Protein AF-A0AAV5TZM7-F1 (afdb_monomer_lite)

pLDDT: mean 81.74, std 10.32, range [39.62, 93.38]

Organism: NCBI:txid358040

Foldseek 3Di:
DDDDWAADPVVRDTDDDPVQCVVDVPDHDPLSCLQRVQLSVQLRNCLNPQDLDPPPDDPVVVVVLQVQLVVLQVVQVVPVPPDRDGGSNCSSRSVSNVRSNVVSVVVD

Radius of gyration: 15.41 Å; chains: 1; bounding box: 38×34×34 Å

Secondary structure (DSSP, 8-state):
-----EEETTTTEEE--HHHHHHHHTT--HHHHIIIIIHHHHHHHHTTT--S--TTS-HHHHHHHHHHHHHHHHHHHHHSTT----STTTHHHHHHHHHHHHHHHHT-

Sequence (108 aa):
SFEYNAWNSMEGDILIFATTFFPLLLNSTAATQLSFDGNIIAHEMYHAFVIKSLPGRSGAFRNEAVCLSQHYHRSCQLFAEGECKSGNSTFTEDGPDLEGLRAGFELL

Structure (mmCIF, N/CA/C/O backbone):
data_AF-A0AAV5TZM7-F1
#
_entry.id   AF-A0AAV5TZM7-F1
#
loop_
_atom_site.group_PDB
_atom_site.id
_atom_site.type_symbol
_atom_site.label_atom_id
_atom_site.label_alt_id
_atom_site.label_comp_id
_atom_site.label_asym_id
_atom_site.label_entity_id
_atom_site.label_seq_id
_atom_site.pdbx_PDB_ins_code
_atom_site.Cartn_x
_atom_site.Cartn_y
_atom_site.Cartn_z
_atom_site.occupancy
_atom_site.B_iso_or_equiv
_atom_site.auth_seq_id
_atom_site.auth_comp_id
_atom_site.auth_asym_id
_atom_site.auth_atom_id
_atom_site.pdbx_PDB_model_num
ATOM 1 N N . SER A 1 1 ? -4.950 15.461 -17.945 1.00 41.94 1 SER A N 1
ATOM 2 C CA . SER A 1 1 ? -5.568 14.362 -17.179 1.00 41.94 1 SER A CA 1
ATOM 3 C C . SER A 1 1 ? -4.548 13.914 -16.160 1.00 41.94 1 SER A C 1
ATOM 5 O O . SER A 1 1 ? -3.378 13.871 -16.509 1.00 41.94 1 SER A O 1
ATOM 7 N N . PHE A 1 2 ? -4.937 13.682 -14.910 1.00 39.62 2 PHE A N 1
ATOM 8 C CA . PHE A 1 2 ? -3.991 13.167 -13.920 1.00 39.62 2 PHE A CA 1
ATOM 9 C C . PHE A 1 2 ? -3.687 11.701 -14.249 1.00 39.62 2 PHE A C 1
ATOM 11 O O . PHE A 1 2 ? -4.610 10.927 -14.487 1.00 39.62 2 PHE A O 1
ATOM 18 N N . GLU A 1 3 ? -2.402 11.379 -14.359 1.00 51.28 3 GLU A N 1
ATOM 19 C CA . GLU A 1 3 ? -1.863 10.037 -14.584 1.00 51.28 3 GLU A CA 1
ATOM 20 C C . GLU A 1 3 ? -1.778 9.359 -13.213 1.00 51.28 3 GLU A C 1
ATOM 22 O O . GLU A 1 3 ? -0.945 9.744 -12.396 1.00 51.28 3 GLU A O 1
ATOM 27 N N . TYR A 1 4 ? -2.686 8.432 -12.907 1.00 63.28 4 TYR A N 1
ATOM 28 C CA . TYR A 1 4 ? -2.684 7.708 -11.633 1.00 63.28 4 TYR A CA 1
ATOM 29 C C . TYR A 1 4 ? -2.757 6.206 -11.889 1.00 63.28 4 TYR A C 1
ATOM 31 O O . TYR A 1 4 ? -3.524 5.762 -12.742 1.00 63.28 4 TYR A O 1
ATOM 39 N N . ASN A 1 5 ? -1.948 5.434 -11.163 1.00 75.00 5 ASN A N 1
ATOM 40 C CA . ASN A 1 5 ? -2.141 3.988 -11.098 1.00 75.00 5 ASN A CA 1
ATOM 41 C C . ASN A 1 5 ? -3.453 3.708 -10.364 1.00 75.00 5 ASN A C 1
ATOM 43 O O . ASN A 1 5 ? -3.906 4.538 -9.570 1.00 75.00 5 ASN A O 1
ATOM 47 N N . ALA A 1 6 ? -4.112 2.612 -10.723 1.00 83.31 6 ALA A N 1
ATOM 48 C CA . ALA A 1 6 ? -5.410 2.302 -10.150 1.00 83.31 6 ALA A CA 1
ATOM 49 C C . ALA A 1 6 ? -5.731 0.814 -10.191 1.00 83.31 6 ALA A C 1
ATOM 51 O O . ALA A 1 6 ? -5.601 0.156 -11.227 1.00 83.31 6 ALA A O 1
ATOM 52 N N . TRP A 1 7 ? -6.305 0.336 -9.097 1.00 84.44 7 TRP A N 1
ATOM 53 C CA . TRP A 1 7 ? -7.104 -0.874 -9.051 1.00 84.44 7 TRP A CA 1
ATOM 54 C C . TRP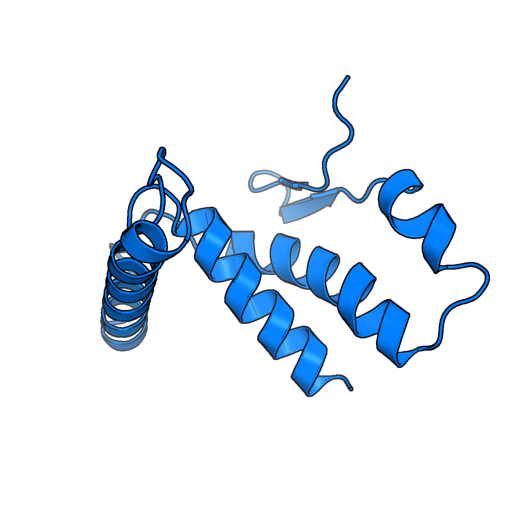 A 1 7 ? -8.499 -0.666 -9.660 1.00 84.44 7 TRP A C 1
ATOM 56 O O . TRP A 1 7 ? -9.307 0.138 -9.184 1.00 84.44 7 TRP A O 1
ATOM 66 N N . ASN A 1 8 ? -8.833 -1.452 -10.684 1.00 83.62 8 ASN A N 1
ATOM 67 C CA . ASN A 1 8 ? -10.178 -1.533 -11.239 1.00 83.62 8 ASN A CA 1
ATOM 68 C C . ASN A 1 8 ? -10.967 -2.668 -10.575 1.00 83.62 8 ASN A C 1
ATOM 70 O O . ASN A 1 8 ? -10.940 -3.816 -11.013 1.00 83.62 8 ASN A O 1
ATOM 74 N N . SER A 1 9 ? -11.759 -2.324 -9.560 1.00 79.75 9 SER A N 1
ATOM 75 C CA . SER A 1 9 ? -12.602 -3.294 -8.845 1.00 79.75 9 SER A CA 1
ATOM 76 C C . SER A 1 9 ? -13.686 -3.988 -9.688 1.00 79.75 9 SER A C 1
ATOM 78 O O . SER A 1 9 ? -14.197 -5.021 -9.257 1.00 79.75 9 SER A O 1
ATOM 80 N N . MET A 1 10 ? -14.058 -3.449 -10.858 1.00 79.62 10 MET A N 1
ATOM 81 C CA . MET A 1 10 ? -15.076 -4.058 -11.727 1.00 79.62 10 MET A CA 1
ATOM 82 C C . MET A 1 10 ? -14.505 -5.184 -12.588 1.00 79.62 10 MET A C 1
ATOM 84 O O . MET A 1 10 ? -15.190 -6.177 -12.823 1.00 79.62 10 MET A O 1
ATOM 88 N N . GLU A 1 11 ? -13.269 -5.020 -13.056 1.00 83.12 11 GLU A N 1
ATOM 89 C CA . GLU A 1 11 ? -12.609 -5.957 -13.975 1.00 83.12 11 GLU A CA 1
ATOM 90 C C . GLU A 1 11 ? -11.582 -6.843 -13.258 1.00 83.12 11 GLU A C 1
ATOM 92 O O . GLU A 1 11 ? -11.288 -7.940 -13.721 1.00 83.12 11 GLU A O 1
ATOM 97 N N . GLY A 1 12 ? -11.118 -6.428 -12.075 1.00 82.81 12 GLY A N 1
ATOM 98 C CA . GLY A 1 12 ? -10.074 -7.125 -11.328 1.00 82.81 12 GLY A CA 1
ATOM 99 C C . GLY A 1 12 ? -8.664 -6.829 -11.842 1.00 82.81 12 GLY A C 1
ATOM 100 O O . GLY A 1 12 ? -7.758 -7.630 -11.618 1.00 82.81 12 GLY A O 1
ATOM 101 N N . ASP A 1 13 ? -8.494 -5.696 -12.523 1.00 87.12 13 ASP A N 1
ATOM 102 C CA . ASP A 1 13 ? -7.268 -5.328 -13.225 1.00 87.12 13 ASP A CA 1
ATOM 103 C C . ASP A 1 13 ? -6.534 -4.180 -12.529 1.00 87.12 13 ASP A C 1
ATOM 105 O O . ASP A 1 13 ? -7.140 -3.334 -11.868 1.00 87.12 13 ASP A O 1
ATOM 109 N N . ILE A 1 14 ? -5.216 -4.121 -12.726 1.00 87.62 14 ILE A N 1
ATOM 110 C CA . ILE A 1 14 ? -4.373 -3.012 -12.274 1.00 87.62 14 ILE A CA 1
ATOM 111 C C . ILE A 1 14 ? -3.933 -2.211 -13.493 1.00 87.62 14 ILE A C 1
ATOM 113 O O . ILE A 1 14 ? -3.274 -2.736 -14.394 1.00 87.62 14 ILE A O 1
ATOM 117 N N . LEU A 1 15 ? -4.266 -0.923 -13.503 1.00 86.75 15 LEU A N 1
ATOM 118 C CA . LEU A 1 15 ? -3.761 0.020 -14.486 1.00 86.75 15 LEU A CA 1
ATOM 119 C C . LEU A 1 15 ? -2.471 0.647 -13.973 1.00 86.75 15 LEU A C 1
ATOM 121 O O . LEU A 1 15 ? -2.452 1.275 -12.915 1.00 86.75 15 LEU A O 1
ATOM 125 N N . ILE A 1 16 ? -1.415 0.512 -14.770 1.00 82.62 16 ILE A N 1
ATOM 126 C CA . ILE A 1 16 ? -0.098 1.058 -14.462 1.00 82.62 16 ILE A CA 1
ATOM 127 C C . ILE A 1 16 ? 0.353 1.991 -15.580 1.00 82.62 16 ILE A C 1
ATOM 129 O O . ILE A 1 16 ? 0.436 1.589 -16.743 1.00 82.62 16 ILE A O 1
ATOM 133 N N . PHE A 1 17 ? 0.666 3.239 -15.237 1.00 81.75 17 PHE A N 1
ATOM 134 C CA . PHE A 1 17 ? 1.134 4.229 -16.202 1.00 81.75 17 PHE A CA 1
ATOM 135 C C . PHE A 1 17 ? 2.645 4.150 -16.385 1.00 81.75 17 PHE A C 1
ATOM 137 O O . PHE A 1 17 ? 3.412 4.298 -15.438 1.00 81.75 17 PHE A O 1
ATOM 144 N N . ALA A 1 18 ? 3.090 4.002 -17.635 1.00 77.50 18 ALA A N 1
ATOM 145 C CA . ALA A 1 18 ? 4.512 3.907 -17.969 1.00 77.50 18 ALA A CA 1
ATOM 146 C C . ALA A 1 18 ? 5.344 5.098 -17.450 1.00 77.50 18 ALA A C 1
ATOM 148 O O . ALA A 1 18 ? 6.515 4.930 -17.105 1.00 77.50 18 ALA A O 1
ATOM 149 N N . THR A 1 19 ? 4.746 6.290 -17.354 1.00 76.94 19 THR A N 1
ATOM 150 C CA . THR A 1 19 ? 5.397 7.505 -16.844 1.00 76.94 19 THR A CA 1
ATOM 151 C C . THR A 1 19 ? 5.801 7.399 -15.376 1.00 76.94 19 THR A C 1
ATOM 153 O O . THR A 1 19 ? 6.814 7.985 -14.999 1.00 76.94 19 THR A O 1
ATOM 156 N N . THR A 1 20 ? 5.096 6.607 -14.564 1.00 73.69 20 THR A N 1
ATOM 157 C CA . THR A 1 20 ? 5.452 6.377 -13.157 1.00 73.69 20 THR A CA 1
ATOM 158 C C . THR A 1 20 ? 6.779 5.616 -13.006 1.00 73.69 20 THR A C 1
ATOM 160 O O . THR A 1 20 ? 7.502 5.845 -12.043 1.00 73.69 20 THR A O 1
ATOM 163 N N . PHE A 1 21 ? 7.146 4.781 -13.983 1.00 71.94 21 PHE A N 1
ATOM 164 C CA . PHE A 1 21 ? 8.279 3.846 -13.894 1.00 71.94 21 PHE A CA 1
ATOM 165 C C . PHE A 1 21 ? 9.488 4.317 -14.718 1.00 71.94 21 PHE A C 1
ATOM 167 O O . PHE A 1 21 ? 10.637 3.969 -14.441 1.00 71.94 21 PHE A O 1
ATOM 174 N N . PHE A 1 22 ? 9.256 5.143 -15.744 1.00 69.12 22 PHE A N 1
ATOM 175 C CA . PHE A 1 22 ? 10.265 5.493 -16.748 1.00 69.12 22 PHE A CA 1
ATOM 176 C C . PHE A 1 22 ? 11.574 6.106 -16.198 1.00 69.12 22 PHE A C 1
ATOM 178 O O . PHE A 1 22 ? 12.639 5.749 -16.705 1.00 69.12 22 PHE A O 1
ATOM 185 N N . PRO A 1 23 ? 11.571 6.977 -15.165 1.00 66.00 23 PRO A N 1
ATOM 186 C CA . PRO A 1 23 ? 12.816 7.533 -14.629 1.00 66.00 23 PRO A CA 1
ATOM 187 C C . PRO A 1 23 ? 13.653 6.513 -13.843 1.00 66.00 23 PRO A C 1
ATOM 189 O O . PRO A 1 23 ? 14.878 6.626 -13.806 1.00 66.00 23 PRO A O 1
ATOM 192 N N . LEU A 1 24 ? 13.008 5.530 -13.206 1.00 66.56 24 LEU A N 1
ATOM 193 C CA . LEU A 1 24 ? 13.658 4.572 -12.308 1.00 66.56 24 LEU A CA 1
ATOM 194 C C . LEU A 1 24 ? 14.081 3.290 -13.029 1.00 66.56 24 LEU A C 1
ATOM 196 O O . LEU A 1 24 ? 15.118 2.726 -12.688 1.00 66.56 24 LEU A O 1
ATOM 200 N N . LEU A 1 25 ? 13.376 2.862 -14.076 1.00 66.75 25 LEU A N 1
ATOM 201 C CA . LEU A 1 25 ? 13.690 1.623 -14.802 1.00 66.75 25 LEU A CA 1
ATOM 202 C C . LEU A 1 25 ? 15.066 1.618 -15.488 1.00 66.75 25 LEU A C 1
ATOM 204 O O . LEU A 1 25 ? 15.644 0.554 -15.692 1.00 66.75 25 LEU A O 1
ATOM 208 N N . LEU A 1 26 ? 15.605 2.786 -15.850 1.00 69.62 26 LEU A N 1
ATOM 209 C CA . LEU A 1 26 ? 16.791 2.863 -16.710 1.00 69.62 26 LEU A CA 1
ATOM 210 C C . LEU A 1 26 ? 18.131 2.774 -15.963 1.00 69.62 26 LEU A C 1
ATOM 212 O O . LEU A 1 26 ? 19.120 2.410 -16.589 1.00 69.62 26 LEU A O 1
ATOM 216 N N . ASN A 1 27 ? 18.192 3.113 -14.667 1.00 73.69 27 ASN A N 1
ATOM 217 C CA . ASN A 1 27 ? 19.463 3.263 -13.930 1.00 73.69 27 ASN A CA 1
ATOM 218 C C . ASN A 1 27 ? 19.360 2.975 -12.417 1.00 73.69 27 ASN A C 1
ATOM 220 O O . ASN A 1 27 ? 20.111 3.543 -11.621 1.00 73.69 27 ASN A O 1
ATOM 224 N N . SER A 1 28 ? 18.433 2.120 -11.988 1.00 82.06 28 SER A N 1
ATOM 225 C CA . SER A 1 28 ? 18.261 1.795 -10.567 1.00 82.06 28 SER A CA 1
ATOM 226 C C . SER A 1 28 ? 18.631 0.347 -10.243 1.00 82.06 28 SER A C 1
ATOM 228 O O . SER A 1 28 ? 18.693 -0.520 -11.114 1.00 82.06 28 SER A O 1
ATOM 230 N N . THR A 1 29 ? 18.949 0.089 -8.972 1.00 87.50 29 THR A N 1
ATOM 231 C CA . THR A 1 29 ? 19.212 -1.276 -8.498 1.00 87.50 29 THR A CA 1
ATOM 232 C C . THR A 1 29 ? 17.909 -2.066 -8.416 1.00 87.50 29 THR A C 1
ATOM 234 O O . THR A 1 29 ? 16.852 -1.474 -8.215 1.00 87.50 29 THR A O 1
ATOM 237 N N . ALA A 1 30 ? 17.979 -3.399 -8.469 1.00 84.31 30 ALA A N 1
ATOM 238 C CA . ALA A 1 30 ? 16.804 -4.248 -8.254 1.00 84.31 30 ALA A CA 1
ATOM 239 C C . ALA A 1 30 ? 16.093 -3.930 -6.926 1.00 84.31 30 ALA A C 1
ATOM 241 O O . ALA A 1 30 ? 14.870 -3.886 -6.880 1.00 84.31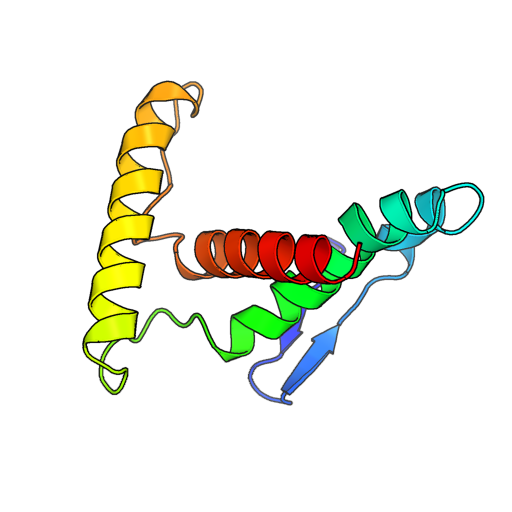 30 ALA A O 1
ATOM 242 N N . ALA A 1 31 ? 16.854 -3.614 -5.872 1.00 85.38 31 ALA A N 1
ATOM 243 C CA . ALA A 1 31 ? 16.287 -3.216 -4.588 1.00 85.38 31 ALA A CA 1
ATOM 244 C C . ALA A 1 31 ? 15.506 -1.895 -4.677 1.00 85.38 31 ALA A C 1
ATOM 246 O O . ALA A 1 31 ? 14.435 -1.761 -4.090 1.00 85.38 31 ALA A O 1
ATOM 247 N N . THR A 1 32 ? 16.006 -0.926 -5.447 1.00 85.12 32 THR A N 1
ATOM 248 C CA . THR A 1 32 ? 15.318 0.349 -5.698 1.00 85.12 32 THR A CA 1
ATOM 249 C C . THR A 1 32 ? 14.054 0.147 -6.532 1.00 85.12 32 THR A C 1
ATOM 251 O O . THR A 1 32 ? 13.027 0.735 -6.207 1.00 85.12 32 THR A O 1
ATOM 254 N N . GLN A 1 33 ? 14.111 -0.704 -7.561 1.00 84.81 33 GLN A N 1
ATOM 255 C CA . GLN A 1 33 ? 12.948 -1.053 -8.382 1.00 84.81 33 GLN A CA 1
ATOM 256 C C . GLN A 1 33 ? 11.880 -1.741 -7.534 1.00 84.81 33 GLN A C 1
ATOM 258 O O . GLN A 1 33 ? 10.740 -1.302 -7.516 1.00 84.81 33 GLN A O 1
ATOM 263 N N . LEU A 1 34 ? 12.241 -2.752 -6.744 1.00 83.12 34 LEU A N 1
ATOM 264 C CA . LEU A 1 34 ? 11.295 -3.431 -5.855 1.00 83.12 34 LEU A CA 1
ATOM 265 C C . LEU A 1 34 ? 10.699 -2.484 -4.805 1.00 83.12 34 LEU A C 1
ATOM 267 O O . LEU A 1 34 ? 9.492 -2.506 -4.582 1.00 83.12 34 LEU A O 1
ATOM 271 N N . SER A 1 35 ? 11.517 -1.608 -4.216 1.00 82.31 35 SER A N 1
ATOM 272 C CA . SER A 1 35 ? 11.055 -0.639 -3.211 1.00 82.31 35 SER A CA 1
ATOM 273 C C . SER A 1 35 ? 10.078 0.400 -3.767 1.00 82.31 35 SER A C 1
ATOM 275 O O . SER A 1 35 ? 9.271 0.932 -3.009 1.00 82.31 35 SER A O 1
ATOM 277 N N . PHE A 1 36 ? 10.158 0.717 -5.061 1.00 84.75 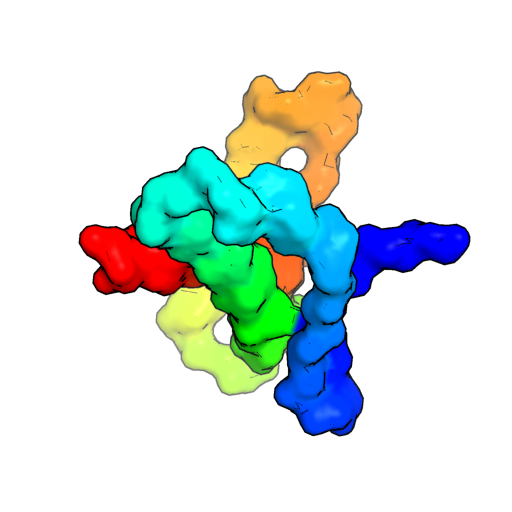36 PHE A N 1
ATOM 278 C CA . PHE A 1 36 ? 9.304 1.722 -5.692 1.00 84.75 36 PHE A CA 1
ATOM 279 C C . PHE A 1 36 ? 8.233 1.080 -6.575 1.00 84.75 36 PHE A C 1
ATOM 281 O O . PHE A 1 36 ? 7.060 1.075 -6.215 1.00 84.75 36 PHE A O 1
ATOM 288 N N . ASP A 1 37 ? 8.643 0.481 -7.690 1.00 84.75 37 ASP A N 1
ATOM 289 C CA . ASP A 1 37 ? 7.770 -0.157 -8.675 1.00 84.75 37 ASP A CA 1
ATOM 290 C C . ASP A 1 37 ? 7.007 -1.331 -8.052 1.00 84.75 37 ASP A C 1
ATOM 292 O O . ASP A 1 37 ? 5.788 -1.439 -8.193 1.00 84.75 37 ASP A O 1
ATOM 296 N N . GLY A 1 38 ? 7.724 -2.190 -7.320 1.00 86.62 38 GLY A N 1
ATOM 297 C CA . GLY A 1 38 ? 7.136 -3.340 -6.634 1.00 86.62 38 GLY A CA 1
ATOM 298 C C . GLY A 1 38 ? 6.127 -2.922 -5.566 1.00 86.62 38 GLY A C 1
ATOM 299 O O . GLY A 1 38 ? 5.044 -3.500 -5.494 1.00 86.62 38 GLY A O 1
ATOM 300 N N . ASN A 1 39 ? 6.442 -1.880 -4.795 1.00 88.19 39 ASN A N 1
ATOM 301 C CA . ASN A 1 39 ? 5.531 -1.325 -3.798 1.00 88.19 39 ASN A CA 1
ATOM 302 C C . ASN A 1 39 ? 4.261 -0.738 -4.438 1.00 88.19 39 ASN A C 1
ATOM 304 O O . ASN A 1 39 ? 3.166 -1.056 -3.994 1.00 88.19 39 ASN A O 1
ATOM 308 N N . ILE A 1 40 ? 4.379 0.043 -5.518 1.00 88.25 40 ILE A N 1
ATOM 309 C CA . ILE A 1 40 ? 3.216 0.604 -6.229 1.00 88.25 40 ILE A CA 1
ATOM 310 C C . ILE A 1 40 ? 2.316 -0.513 -6.764 1.00 88.25 40 ILE A C 1
ATOM 312 O O . ILE A 1 40 ? 1.106 -0.478 -6.569 1.00 88.25 40 ILE A O 1
ATOM 316 N N . ILE A 1 41 ? 2.897 -1.531 -7.403 1.00 88.62 41 ILE A N 1
ATOM 317 C CA . ILE A 1 41 ? 2.131 -2.685 -7.891 1.00 88.62 41 ILE A CA 1
ATOM 318 C C . ILE A 1 41 ? 1.415 -3.374 -6.726 1.00 88.62 41 ILE A C 1
ATOM 320 O O . ILE A 1 41 ? 0.225 -3.667 -6.820 1.00 88.62 41 ILE A O 1
ATOM 324 N N . ALA A 1 42 ? 2.126 -3.625 -5.626 1.00 91.94 42 ALA A N 1
ATOM 325 C CA . ALA A 1 42 ? 1.560 -4.287 -4.461 1.00 91.94 42 ALA A CA 1
ATOM 326 C C . ALA A 1 42 ? 0.450 -3.449 -3.802 1.00 91.94 42 ALA A C 1
ATOM 328 O O . ALA A 1 42 ? -0.589 -4.009 -3.463 1.00 91.94 42 ALA A O 1
ATOM 329 N N . HIS A 1 43 ? 0.613 -2.128 -3.691 1.00 93.38 43 HIS A N 1
ATOM 330 C CA . HIS A 1 43 ? -0.433 -1.203 -3.249 1.00 93.38 43 HIS A CA 1
ATOM 331 C C . HIS A 1 43 ? -1.708 -1.400 -4.082 1.00 93.38 43 HIS A C 1
ATOM 333 O O . HIS A 1 43 ? -2.769 -1.702 -3.536 1.00 93.38 43 HIS A O 1
ATOM 339 N N . GLU A 1 44 ? -1.608 -1.358 -5.414 1.00 91.38 44 GLU A N 1
ATOM 340 C CA . GLU A 1 44 ? -2.783 -1.554 -6.271 1.00 91.38 44 GLU A CA 1
ATOM 341 C C . GLU A 1 44 ? -3.387 -2.963 -6.149 1.00 91.38 44 GLU A C 1
ATOM 343 O O . GLU A 1 44 ? -4.604 -3.131 -6.195 1.00 91.38 44 GLU A O 1
ATOM 348 N N . MET A 1 45 ? -2.569 -3.995 -5.921 1.00 90.69 45 MET A N 1
ATOM 349 C CA . MET A 1 45 ? -3.071 -5.342 -5.622 1.00 90.69 45 MET A CA 1
ATOM 350 C C . MET A 1 45 ? -3.851 -5.386 -4.301 1.00 90.69 45 MET A C 1
ATOM 352 O O . MET A 1 45 ? -4.874 -6.071 -4.204 1.00 90.69 45 MET A O 1
ATOM 356 N N . TYR A 1 46 ? -3.388 -4.680 -3.267 1.00 91.69 46 TYR A N 1
ATOM 357 C CA . TYR A 1 46 ? -3.999 -4.725 -1.939 1.00 91.69 46 TYR A CA 1
ATOM 358 C C . TYR A 1 46 ? -5.327 -3.973 -1.841 1.00 91.69 46 TYR A C 1
ATOM 360 O O . TYR A 1 46 ? -6.138 -4.320 -0.975 1.00 91.69 46 TYR A O 1
ATOM 368 N N . HIS A 1 47 ? -5.638 -3.077 -2.780 1.00 90.38 47 HIS A N 1
ATOM 369 C CA . HIS A 1 47 ? -6.987 -2.514 -2.944 1.00 90.38 47 HIS A CA 1
ATOM 370 C C . HIS A 1 47 ? -8.073 -3.578 -3.161 1.00 90.38 47 HIS A C 1
ATOM 372 O O . HIS A 1 47 ? -9.227 -3.384 -2.770 1.00 90.38 47 HIS A O 1
ATOM 378 N N . ALA A 1 48 ? -7.723 -4.755 -3.693 1.00 86.75 48 ALA A N 1
ATOM 379 C CA . ALA A 1 48 ? -8.652 -5.882 -3.806 1.00 86.75 48 ALA A CA 1
ATOM 380 C C . ALA A 1 48 ? -9.074 -6.461 -2.436 1.00 86.75 48 ALA A C 1
ATOM 382 O O . ALA A 1 48 ? -10.142 -7.071 -2.299 1.00 86.75 48 ALA A O 1
ATOM 383 N N . PHE A 1 49 ? -8.248 -6.283 -1.401 1.00 85.31 49 PHE A N 1
ATOM 384 C CA . PHE A 1 49 ? -8.431 -6.894 -0.084 1.00 85.31 49 PHE A CA 1
ATOM 385 C C . PHE A 1 49 ? -8.809 -5.869 0.992 1.00 85.31 49 PHE A C 1
ATOM 387 O O . PHE A 1 49 ? -9.691 -6.146 1.820 1.00 85.31 49 PHE A O 1
ATOM 394 N N . VAL A 1 50 ? -8.202 -4.682 0.960 1.00 86.44 50 VAL A N 1
ATOM 395 C CA . VAL A 1 50 ? -8.401 -3.613 1.942 1.00 86.44 50 VAL A CA 1
ATOM 396 C C . VAL A 1 50 ? -9.544 -2.698 1.513 1.00 86.44 50 VAL A C 1
ATOM 398 O O . VAL A 1 50 ? -9.371 -1.629 0.944 1.00 86.44 50 VAL A O 1
ATOM 401 N N . ILE A 1 51 ? -10.764 -3.127 1.820 1.00 76.06 51 ILE A N 1
ATOM 402 C CA . ILE A 1 51 ? -11.984 -2.385 1.491 1.00 76.06 51 ILE A CA 1
ATOM 403 C C . ILE A 1 51 ? -12.603 -1.742 2.733 1.00 76.06 51 ILE A C 1
ATOM 405 O O . ILE A 1 51 ? -12.520 -2.265 3.845 1.00 76.06 51 ILE A O 1
ATOM 409 N N . LYS A 1 52 ? -13.332 -0.639 2.531 1.00 65.38 52 LYS A N 1
ATOM 410 C CA . LYS A 1 52 ? -14.030 0.105 3.598 1.00 65.38 52 LYS A CA 1
ATOM 411 C C . LYS A 1 52 ? -15.086 -0.730 4.340 1.00 65.38 52 LYS A C 1
ATOM 413 O O . LYS A 1 52 ? -15.428 -0.443 5.486 1.00 65.38 52 LYS A O 1
ATOM 418 N N . SER A 1 53 ? -15.621 -1.766 3.689 1.00 66.56 53 SER A N 1
ATOM 419 C CA . SER A 1 53 ? -16.619 -2.667 4.268 1.00 66.56 53 SER A CA 1
ATOM 420 C C . SER A 1 53 ? -15.960 -3.764 5.109 1.00 66.56 53 SER A C 1
ATOM 422 O O . SER A 1 53 ? -15.604 -4.830 4.615 1.00 66.56 53 SER A O 1
ATOM 424 N N . LEU A 1 54 ? -15.857 -3.514 6.414 1.00 63.31 54 LEU A N 1
ATOM 425 C CA . LEU A 1 54 ? -15.457 -4.504 7.421 1.00 63.31 54 LEU A CA 1
ATOM 426 C C . LEU A 1 54 ? -16.480 -5.639 7.698 1.00 63.31 54 LEU A C 1
ATOM 428 O O . LEU A 1 54 ? -16.047 -6.705 8.153 1.00 63.31 54 LEU A O 1
ATOM 432 N N . PRO A 1 55 ? -17.809 -5.480 7.489 1.00 56.97 55 PRO A N 1
ATOM 433 C CA . PRO A 1 55 ? -18.759 -6.584 7.647 1.00 56.97 55 PRO A CA 1
ATOM 434 C C . PRO A 1 55 ? -18.423 -7.759 6.717 1.00 56.97 55 PRO A C 1
ATOM 436 O O . PRO A 1 55 ? -18.265 -7.576 5.516 1.00 56.97 55 PRO A O 1
ATOM 439 N N . GLY A 1 56 ? -18.305 -8.967 7.279 1.00 67.62 56 GLY A N 1
ATOM 440 C CA . GLY A 1 56 ? -17.936 -10.186 6.542 1.00 67.62 56 GLY A CA 1
ATOM 441 C C . GLY A 1 56 ? -16.448 -10.556 6.599 1.00 67.62 56 GLY A C 1
ATOM 442 O O . GLY A 1 56 ? -16.087 -11.664 6.211 1.00 67.62 56 GLY A O 1
ATOM 443 N N . ARG A 1 57 ? -15.581 -9.684 7.133 1.00 78.94 57 ARG A N 1
ATOM 444 C CA . ARG A 1 57 ? -14.171 -10.009 7.412 1.00 78.94 57 ARG A CA 1
ATOM 445 C C . ARG A 1 57 ? -14.005 -10.692 8.774 1.00 78.94 57 ARG A C 1
ATOM 447 O O . ARG A 1 57 ? -14.837 -10.535 9.672 1.00 78.94 57 ARG A O 1
ATOM 454 N N . SER A 1 58 ? -12.914 -11.446 8.929 1.00 86.25 58 SER A N 1
ATOM 455 C CA . SER A 1 58 ? -12.596 -12.150 10.176 1.00 86.25 58 SER A CA 1
ATOM 456 C C . SER A 1 58 ? -12.403 -11.172 11.343 1.00 86.25 58 SER A C 1
ATOM 458 O O . SER A 1 58 ? -12.054 -10.005 11.152 1.00 86.25 58 SER A O 1
ATOM 460 N N . GLY A 1 59 ? -12.607 -11.651 12.575 1.00 87.25 59 GLY A N 1
ATOM 461 C CA . GLY A 1 59 ? -12.358 -10.843 13.775 1.00 87.25 59 GLY A CA 1
ATOM 462 C C . GLY A 1 59 ? -10.909 -10.354 13.867 1.00 87.25 59 GLY A C 1
ATOM 463 O O . GLY A 1 59 ? -10.683 -9.209 14.240 1.00 87.25 59 GLY A O 1
ATOM 464 N N . ALA A 1 60 ? -9.947 -11.185 13.452 1.00 88.06 60 ALA A N 1
ATOM 465 C CA . ALA A 1 60 ? -8.530 -10.826 13.417 1.00 88.06 60 ALA A CA 1
ATOM 466 C C . ALA A 1 60 ? -8.265 -9.633 12.486 1.00 88.06 60 ALA A C 1
ATOM 468 O O . ALA A 1 60 ? -7.750 -8.618 12.946 1.00 88.06 60 ALA A O 1
ATOM 469 N N . PHE A 1 61 ? -8.726 -9.709 11.230 1.00 85.38 61 PHE A N 1
ATOM 470 C CA . PHE A 1 61 ? -8.574 -8.618 10.262 1.00 85.38 61 PHE A CA 1
ATOM 471 C C . PHE A 1 61 ? -9.202 -7.318 10.773 1.00 85.38 61 PHE A C 1
ATOM 473 O O . PHE A 1 61 ? -8.610 -6.248 10.690 1.00 85.38 61 PHE A O 1
ATOM 480 N N . ARG A 1 62 ? -10.407 -7.402 11.351 1.00 86.12 62 ARG A N 1
ATOM 481 C CA . ARG A 1 62 ? -11.103 -6.229 11.895 1.00 86.12 62 ARG A CA 1
ATOM 482 C C . ARG A 1 62 ? -10.334 -5.581 13.045 1.00 86.12 62 ARG A C 1
ATOM 484 O O . ARG A 1 62 ? -10.261 -4.358 13.097 1.00 86.12 62 ARG A O 1
ATOM 491 N N . ASN A 1 63 ? -9.791 -6.381 13.959 1.00 89.38 63 ASN A N 1
ATOM 492 C CA . ASN A 1 63 ? -9.034 -5.870 15.101 1.00 89.38 63 ASN A CA 1
ATOM 493 C C . ASN A 1 63 ? -7.750 -5.167 14.650 1.00 89.38 63 ASN A C 1
ATOM 495 O O . ASN A 1 63 ? -7.430 -4.090 15.151 1.00 89.38 63 ASN A O 1
ATOM 499 N N . GLU A 1 64 ? -7.051 -5.749 13.679 1.00 89.06 64 GLU A N 1
ATOM 500 C CA . GLU A 1 64 ? -5.842 -5.170 13.100 1.00 89.06 64 GLU A CA 1
ATOM 501 C C . GLU A 1 64 ? -6.138 -3.874 12.337 1.00 89.06 64 GLU A C 1
ATOM 503 O O . GLU A 1 64 ? -5.535 -2.844 12.631 1.00 89.06 64 GLU A O 1
ATOM 508 N N . ALA A 1 65 ? -7.152 -3.871 11.466 1.00 87.88 65 ALA A N 1
ATOM 509 C CA . ALA A 1 65 ? -7.584 -2.684 10.729 1.00 87.88 65 ALA A CA 1
ATOM 510 C C . ALA A 1 65 ? -7.951 -1.511 11.657 1.00 87.88 65 ALA A C 1
ATOM 512 O O . ALA A 1 65 ? -7.557 -0.369 11.418 1.00 87.88 65 ALA A O 1
ATOM 513 N N . VAL A 1 66 ? -8.667 -1.783 12.756 1.00 89.56 66 VAL A N 1
ATOM 514 C CA . VAL A 1 66 ? -8.992 -0.763 13.768 1.00 89.56 66 VAL A CA 1
ATOM 515 C C . VAL A 1 66 ? -7.727 -0.234 14.445 1.00 89.56 66 VAL A C 1
ATOM 517 O O . VAL A 1 66 ? -7.603 0.977 14.633 1.00 89.56 66 VAL 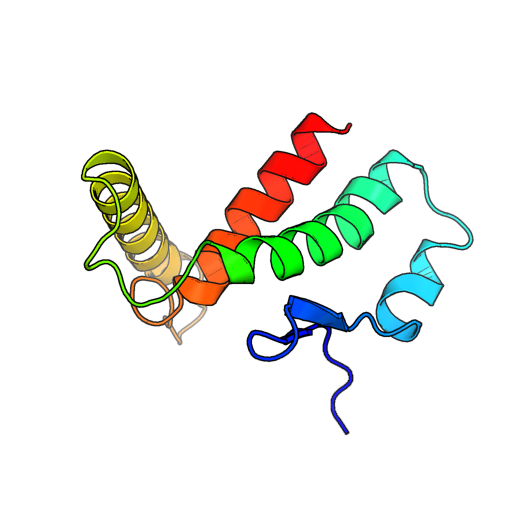A O 1
ATOM 520 N N . CYS A 1 67 ? -6.786 -1.113 14.796 1.00 91.25 67 CYS A N 1
ATOM 521 C CA . CYS A 1 67 ? -5.522 -0.720 15.417 1.00 91.25 67 CYS A CA 1
ATOM 522 C C . CYS A 1 67 ? -4.709 0.206 14.499 1.00 91.25 67 CYS A C 1
ATOM 524 O O . CYS A 1 67 ? -4.291 1.287 14.926 1.00 91.25 67 CYS A O 1
ATOM 526 N N . LEU A 1 68 ? -4.550 -0.180 13.231 1.00 90.06 68 LEU A N 1
ATOM 527 C CA . LEU A 1 68 ? -3.834 0.595 12.218 1.00 90.06 68 LEU A CA 1
ATOM 528 C C . LEU A 1 68 ? -4.497 1.951 11.988 1.00 90.06 68 LEU A C 1
ATOM 530 O O . LEU A 1 68 ? -3.851 2.986 12.119 1.00 90.06 68 LEU A O 1
ATOM 534 N N . SER A 1 69 ? -5.809 1.969 11.767 1.00 89.12 69 SER A N 1
ATOM 535 C CA . SER A 1 69 ? -6.571 3.205 11.586 1.00 89.12 69 SER A CA 1
ATOM 536 C C . SER A 1 69 ? -6.401 4.183 12.761 1.00 89.12 69 SER A C 1
ATOM 538 O O . SER A 1 69 ? -6.183 5.380 12.561 1.00 89.12 69 SER A O 1
ATOM 540 N N . GLN A 1 70 ? -6.428 3.686 14.002 1.00 90.62 70 GLN A N 1
ATOM 541 C CA . GLN A 1 70 ? -6.178 4.505 15.193 1.00 90.62 70 GLN A CA 1
ATOM 542 C C . GLN A 1 70 ? -4.723 4.971 15.304 1.00 90.62 70 GLN A C 1
ATOM 544 O O . GLN A 1 70 ? -4.460 6.056 15.825 1.00 90.62 70 GLN A O 1
ATOM 549 N N . HIS A 1 71 ? -3.762 4.152 14.876 1.00 90.69 71 HIS A N 1
ATOM 550 C CA . HIS A 1 71 ? -2.360 4.549 14.820 1.00 90.69 71 HIS A CA 1
ATOM 551 C C . HIS A 1 71 ? -2.169 5.718 13.850 1.00 90.69 71 HIS A C 1
ATOM 553 O O . HIS A 1 71 ? -1.696 6.770 14.272 1.00 90.69 71 HIS A O 1
ATOM 559 N N . TYR A 1 72 ? -2.635 5.577 12.609 1.00 89.19 72 TYR A N 1
ATOM 560 C CA . TYR A 1 72 ? -2.562 6.615 11.581 1.00 89.19 72 TYR A CA 1
ATOM 561 C C . TYR A 1 72 ? -3.257 7.908 12.018 1.00 89.19 72 TYR A C 1
ATOM 563 O O . TYR A 1 72 ? -2.670 8.983 11.919 1.00 89.19 72 TYR A O 1
ATOM 571 N N . HIS A 1 73 ? -4.444 7.813 12.627 1.00 88.06 73 HIS A N 1
ATOM 572 C CA . HIS A 1 73 ? -5.143 8.979 13.173 1.00 88.06 73 HIS A CA 1
ATOM 573 C C . HIS A 1 73 ? -4.317 9.746 14.223 1.00 88.06 73 HIS A C 1
ATOM 575 O O . HIS A 1 73 ? -4.278 10.976 14.208 1.00 88.06 73 HIS A O 1
ATOM 581 N N . ARG A 1 74 ? -3.632 9.032 15.128 1.00 88.06 74 ARG A N 1
ATOM 582 C CA . ARG A 1 74 ? -2.786 9.647 16.167 1.00 88.06 74 ARG A CA 1
ATOM 583 C C . ARG A 1 74 ? -1.507 10.241 15.588 1.00 88.06 74 ARG A C 1
ATOM 585 O O . ARG A 1 74 ? -1.162 11.371 15.918 1.00 88.06 74 ARG A O 1
ATOM 592 N N . SER A 1 75 ? -0.824 9.502 14.720 1.00 86.69 75 SER A N 1
ATOM 593 C CA . SER A 1 75 ? 0.428 9.940 14.094 1.00 86.69 75 SER A CA 1
ATOM 594 C C . SER A 1 75 ? 0.207 11.145 13.181 1.00 86.69 75 SER A C 1
ATOM 596 O O . SER A 1 75 ? 1.016 12.064 13.142 1.00 86.69 75 SER A O 1
ATOM 598 N N . CYS A 1 76 ? -0.935 11.204 12.508 1.00 83.19 76 CYS A N 1
ATOM 599 C CA . CYS A 1 76 ? -1.315 12.310 11.644 1.00 83.19 76 CYS A CA 1
ATOM 600 C C . CYS A 1 76 ? -1.358 13.661 12.377 1.00 83.19 76 CYS A C 1
ATOM 602 O O . CYS A 1 76 ? -0.918 14.663 11.829 1.00 83.19 76 CYS A O 1
ATOM 604 N N . GLN A 1 77 ? -1.762 13.708 13.648 1.00 75.44 77 GLN A N 1
ATOM 605 C CA . GLN A 1 77 ? -1.691 14.951 14.429 1.00 75.44 77 GLN A CA 1
ATOM 606 C C . GLN A 1 77 ? -0.255 15.451 14.650 1.00 75.44 77 GLN A C 1
ATOM 608 O O . GLN A 1 77 ? -0.055 16.646 14.849 1.00 75.44 77 GLN A O 1
ATOM 613 N N . LEU A 1 78 ? 0.736 14.555 14.613 1.00 81.44 78 LEU A N 1
ATOM 614 C CA . LEU A 1 78 ? 2.150 14.900 14.759 1.00 81.44 78 LEU A CA 1
ATOM 615 C C . LEU A 1 78 ? 2.764 15.380 13.441 1.00 81.44 78 LEU A C 1
ATOM 617 O O . LEU A 1 78 ? 3.612 16.267 13.461 1.00 81.44 78 LEU A O 1
ATOM 621 N N . PHE A 1 79 ? 2.351 14.793 12.314 1.00 78.56 79 PHE A N 1
ATOM 622 C CA . PHE A 1 79 ? 3.031 14.970 11.026 1.00 78.56 79 PHE A CA 1
ATOM 623 C C . PHE A 1 79 ? 2.257 15.795 9.989 1.00 78.56 79 PHE A C 1
ATOM 625 O O . PHE A 1 79 ? 2.860 16.250 9.026 1.00 78.56 79 PHE A O 1
ATOM 632 N N . ALA A 1 80 ? 0.948 16.008 10.138 1.00 71.50 80 ALA A N 1
ATOM 633 C CA . ALA A 1 80 ? 0.108 16.503 9.041 1.00 71.50 80 ALA A CA 1
ATOM 634 C C . ALA A 1 80 ? 0.123 18.027 8.801 1.00 71.50 80 ALA A C 1
ATOM 636 O O . ALA A 1 80 ? -0.827 18.529 8.212 1.00 71.50 80 ALA A O 1
ATOM 637 N N . GLU A 1 81 ? 1.141 18.767 9.261 1.00 70.06 81 GLU A N 1
ATOM 638 C CA . GLU A 1 81 ? 1.364 20.208 8.986 1.00 70.06 81 GLU A CA 1
ATOM 639 C C . GLU A 1 81 ? 0.083 21.081 8.859 1.00 70.06 81 GLU A C 1
ATOM 641 O O . GLU A 1 81 ? -0.022 21.949 7.997 1.00 70.06 81 GLU A O 1
ATOM 646 N N . GLY A 1 82 ? -0.913 20.864 9.731 1.00 67.31 82 GLY A N 1
ATOM 647 C CA . GLY A 1 82 ? -2.157 21.648 9.790 1.00 67.31 82 GLY A CA 1
ATOM 648 C C . GLY A 1 82 ? -3.423 21.009 9.198 1.00 67.31 82 GLY A C 1
ATOM 649 O O . GLY A 1 82 ? -4.510 21.499 9.487 1.00 67.31 82 GLY A O 1
ATOM 650 N N . GLU A 1 83 ? -3.346 19.900 8.460 1.00 70.81 83 GLU A N 1
ATOM 651 C CA . GLU A 1 83 ? -4.511 19.249 7.833 1.00 70.81 83 GLU A CA 1
ATOM 652 C C . GLU A 1 83 ? -4.500 17.734 8.073 1.00 70.81 83 GLU A C 1
ATOM 654 O O . GLU A 1 83 ? -4.168 16.935 7.197 1.00 70.81 83 GLU A O 1
ATOM 659 N N . CYS A 1 84 ? -4.893 17.307 9.277 1.00 77.62 84 CYS A N 1
ATOM 660 C CA . CYS A 1 84 ? -4.935 15.880 9.573 1.00 77.62 84 CYS A CA 1
ATOM 661 C C . CYS A 1 84 ? -6.157 15.185 8.946 1.00 77.62 84 CYS A C 1
ATOM 663 O O . CYS A 1 84 ? -7.288 15.337 9.414 1.00 77.62 84 CYS A O 1
ATOM 665 N N . LYS A 1 85 ? -5.911 14.373 7.910 1.00 77.94 85 LYS A N 1
ATOM 666 C CA . LYS A 1 85 ? -6.910 13.550 7.208 1.00 77.94 85 LYS A CA 1
ATOM 667 C C . LYS A 1 85 ? -6.430 12.107 7.057 1.00 77.94 85 LYS A C 1
ATOM 669 O O . LYS A 1 85 ? -6.358 11.611 5.945 1.00 77.94 85 LYS A O 1
ATOM 674 N N . SER A 1 86 ? -6.091 11.441 8.162 1.00 83.88 86 SER A N 1
ATOM 675 C CA . SER A 1 86 ? -5.710 10.022 8.143 1.00 83.88 86 SER A CA 1
ATOM 676 C C . SER A 1 86 ? -6.423 9.203 9.230 1.00 83.88 86 SER A C 1
ATOM 678 O O . SER A 1 86 ? -6.899 9.754 10.232 1.00 83.88 86 SER A O 1
ATOM 680 N N . GLY A 1 87 ? -6.553 7.891 9.017 1.00 84.12 87 GLY A N 1
ATOM 681 C CA . GLY A 1 87 ? -7.301 6.963 9.861 1.00 84.12 87 GLY A CA 1
ATOM 682 C C . GLY A 1 87 ? -8.482 6.334 9.124 1.00 84.12 87 GLY A C 1
ATOM 683 O O . GLY A 1 87 ? -8.362 5.852 8.007 1.00 84.12 87 GLY A O 1
ATOM 684 N N . ASN A 1 88 ? -9.660 6.264 9.749 1.00 85.75 88 ASN A N 1
ATOM 685 C CA . ASN A 1 88 ? -10.758 5.434 9.221 1.00 85.75 88 ASN A CA 1
ATOM 686 C C . ASN A 1 88 ? -11.301 5.919 7.862 1.00 85.75 88 ASN A C 1
ATOM 688 O O . ASN A 1 88 ? -11.854 5.139 7.091 1.00 85.75 88 ASN A O 1
ATOM 692 N N . SER A 1 89 ? -11.164 7.213 7.566 1.00 84.12 89 SER A N 1
ATOM 693 C CA . SER A 1 89 ? -11.582 7.799 6.289 1.00 84.12 89 SER A CA 1
ATOM 694 C C . SER A 1 89 ? -10.650 7.466 5.125 1.00 84.12 89 SER A C 1
ATOM 696 O O . SER A 1 89 ? -11.108 7.518 3.988 1.00 84.12 89 SER A O 1
ATOM 698 N N . THR A 1 90 ? -9.389 7.138 5.409 1.00 88.38 90 THR A N 1
ATOM 699 C CA . THR A 1 90 ? -8.315 6.904 4.428 1.00 88.38 90 THR A CA 1
ATOM 700 C C . THR A 1 90 ? -7.741 5.499 4.500 1.00 88.38 90 THR A C 1
ATOM 702 O O . THR A 1 90 ? -6.860 5.175 3.722 1.00 88.38 90 THR A O 1
ATOM 705 N N . PHE A 1 91 ? -8.258 4.640 5.382 1.00 88.56 91 PHE A N 1
ATOM 706 C CA . PHE A 1 91 ? -7.746 3.283 5.579 1.00 88.56 91 PHE A CA 1
ATOM 707 C C . PHE A 1 91 ? -7.713 2.441 4.294 1.00 88.56 91 PHE A C 1
ATOM 709 O O . PHE A 1 91 ? -6.898 1.533 4.179 1.00 88.56 91 PHE A O 1
ATOM 716 N N . THR A 1 92 ? -8.586 2.742 3.328 1.00 89.62 92 THR A N 1
ATOM 717 C CA . THR A 1 92 ? -8.559 2.089 2.015 1.00 89.62 92 THR A CA 1
ATOM 718 C C . THR A 1 92 ? -7.312 2.413 1.207 1.00 89.62 92 THR A C 1
ATOM 720 O O . THR A 1 92 ? -7.006 1.631 0.337 1.00 89.62 92 THR A O 1
ATOM 723 N N . GLU A 1 93 ? -6.588 3.490 1.508 1.00 89.62 93 GLU A N 1
ATOM 724 C CA . GLU A 1 93 ? -5.288 3.835 0.911 1.00 89.62 93 GLU A CA 1
ATOM 725 C C . GLU A 1 93 ? -4.134 3.532 1.883 1.00 89.62 93 GLU A C 1
ATOM 727 O O . GLU A 1 93 ? -3.156 2.890 1.511 1.00 89.62 93 GLU A O 1
ATOM 732 N N . ASP A 1 94 ? -4.295 3.895 3.167 1.00 89.81 94 ASP A N 1
ATOM 733 C CA . ASP A 1 94 ? -3.262 3.684 4.195 1.00 89.81 94 ASP A CA 1
ATOM 734 C C . ASP A 1 94 ? -2.923 2.188 4.375 1.00 89.81 94 ASP A C 1
ATOM 736 O O . ASP A 1 94 ? -1.787 1.821 4.676 1.00 89.81 94 ASP A O 1
ATOM 740 N N . GLY A 1 95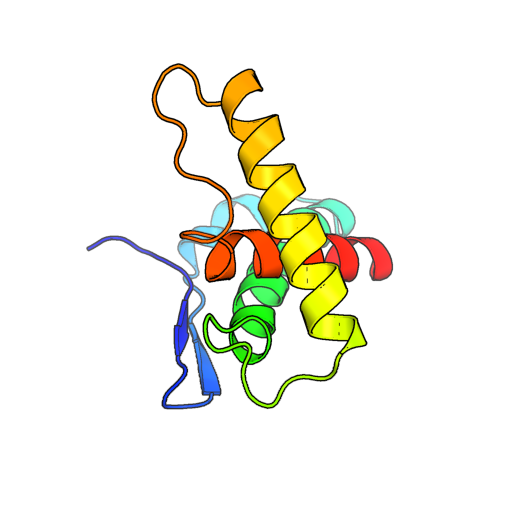 ? -3.922 1.307 4.242 1.00 91.00 95 GLY A N 1
ATOM 741 C CA . GLY A 1 95 ? -3.740 -0.135 4.390 1.00 91.00 95 GLY A CA 1
ATOM 742 C C . GLY A 1 95 ? -2.967 -0.761 3.225 1.00 91.00 95 GLY A C 1
ATOM 743 O O . GLY A 1 95 ? -1.985 -1.458 3.486 1.00 91.00 95 GLY A O 1
ATOM 744 N N . PRO A 1 96 ? -3.354 -0.516 1.959 1.00 93.12 96 PRO A N 1
ATOM 745 C CA . PRO A 1 96 ? -2.559 -0.928 0.807 1.00 93.12 96 PRO A CA 1
ATOM 746 C C . PRO A 1 96 ? -1.134 -0.378 0.790 1.00 93.12 96 PRO A C 1
ATOM 748 O O . PRO A 1 96 ? -0.231 -1.122 0.422 1.00 93.12 96 PRO A O 1
ATOM 751 N N . ASP A 1 97 ? -0.898 0.852 1.258 1.00 91.88 97 ASP A N 1
ATOM 752 C CA . ASP A 1 97 ? 0.463 1.380 1.437 1.00 91.88 97 ASP A CA 1
ATOM 753 C C . ASP A 1 97 ? 1.296 0.514 2.391 1.00 91.88 97 ASP A C 1
ATOM 755 O O . ASP A 1 97 ? 2.440 0.157 2.097 1.00 91.88 97 ASP A O 1
ATOM 759 N N . LEU A 1 98 ? 0.724 0.154 3.543 1.00 92.25 98 LEU A N 1
ATOM 760 C CA . LEU A 1 98 ? 1.412 -0.655 4.546 1.00 92.25 98 LEU A CA 1
ATOM 761 C C . LEU A 1 98 ? 1.715 -2.069 4.033 1.00 92.25 98 LEU A C 1
ATOM 763 O O . LEU A 1 98 ? 2.837 -2.558 4.179 1.00 92.25 98 LEU A O 1
ATOM 767 N N . GLU A 1 99 ? 0.720 -2.732 3.447 1.00 91.94 99 GLU A N 1
ATOM 768 C CA . GLU A 1 99 ? 0.874 -4.099 2.942 1.00 91.94 99 GLU A CA 1
ATOM 769 C C . GLU A 1 99 ? 1.743 -4.148 1.680 1.00 91.94 99 GLU A C 1
ATOM 771 O O . GLU A 1 99 ? 2.517 -5.090 1.501 1.00 91.94 99 GLU A O 1
ATOM 776 N N . GLY A 1 100 ? 1.688 -3.112 0.840 1.00 91.94 100 GLY A N 1
ATOM 777 C CA . GLY A 1 100 ? 2.562 -2.949 -0.318 1.00 91.94 100 GLY A CA 1
ATOM 778 C C . GLY A 1 100 ? 4.029 -2.846 0.089 1.00 91.94 100 GLY A C 1
ATOM 779 O O . GLY A 1 100 ? 4.870 -3.590 -0.423 1.00 91.94 100 GLY A O 1
ATOM 780 N N . LEU A 1 101 ? 4.329 -2.017 1.094 1.00 90.50 101 LEU A N 1
ATOM 781 C CA . LEU A 1 101 ? 5.672 -1.898 1.664 1.00 90.50 101 LEU A CA 1
ATOM 782 C C . LEU A 1 101 ? 6.150 -3.210 2.285 1.00 90.50 101 LEU A C 1
ATOM 784 O O . LEU A 1 101 ? 7.298 -3.607 2.079 1.00 90.50 101 LEU A O 1
ATOM 788 N N . ARG A 1 102 ? 5.281 -3.896 3.034 1.00 91.25 102 ARG A N 1
ATOM 789 C CA . ARG A 1 102 ? 5.601 -5.195 3.630 1.00 91.25 102 ARG A CA 1
ATOM 790 C C . ARG A 1 102 ? 5.934 -6.232 2.558 1.00 91.25 102 ARG A C 1
ATOM 792 O O . ARG A 1 102 ? 6.966 -6.888 2.662 1.00 91.25 102 ARG A O 1
ATOM 799 N N . ALA A 1 103 ? 5.088 -6.366 1.540 1.00 89.81 103 ALA A N 1
ATOM 800 C CA . ALA A 1 103 ? 5.302 -7.308 0.447 1.00 89.81 103 ALA A CA 1
ATOM 801 C C . ALA A 1 103 ? 6.577 -6.975 -0.339 1.00 89.81 103 ALA A C 1
ATOM 803 O O . ALA A 1 103 ? 7.359 -7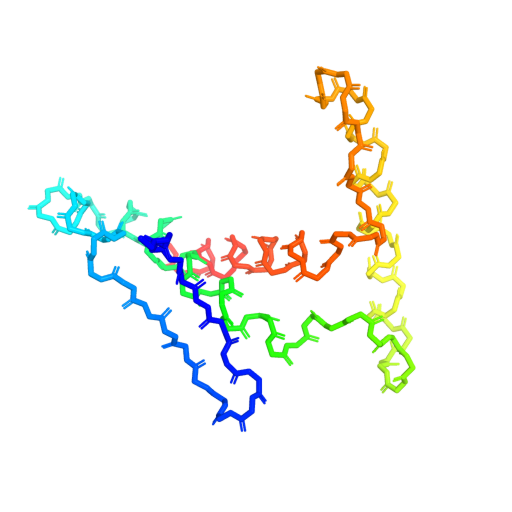.870 -0.644 1.00 89.81 103 ALA A O 1
ATOM 804 N N . GLY A 1 104 ? 6.822 -5.689 -0.608 1.00 84.50 104 GLY A N 1
ATOM 805 C CA . GLY A 1 104 ? 8.058 -5.226 -1.231 1.00 84.50 104 GLY A CA 1
ATOM 806 C C . GLY A 1 104 ? 9.291 -5.609 -0.412 1.00 84.50 104 GLY A C 1
ATOM 807 O O . GLY A 1 104 ? 10.246 -6.134 -0.971 1.00 84.50 104 GLY A O 1
ATOM 808 N N . PHE A 1 105 ? 9.252 -5.418 0.911 1.00 85.81 105 PHE A N 1
ATOM 809 C CA . PHE A 1 105 ? 10.347 -5.786 1.812 1.00 85.81 105 PHE A CA 1
ATOM 810 C C . PHE A 1 105 ? 10.592 -7.299 1.883 1.00 85.81 105 PHE A C 1
ATOM 812 O O . PHE A 1 105 ? 11.742 -7.718 1.918 1.00 85.81 105 PHE A O 1
ATOM 819 N N . GLU A 1 106 ? 9.543 -8.126 1.882 1.00 87.12 106 GLU A N 1
ATOM 820 C CA . GLU A 1 106 ? 9.674 -9.594 1.874 1.00 87.12 106 GLU A CA 1
ATOM 821 C C . GLU A 1 106 ? 10.323 -10.136 0.583 1.00 87.12 106 GLU A C 1
ATOM 823 O O . GLU A 1 106 ? 10.813 -11.265 0.569 1.00 87.12 106 GLU A O 1
ATOM 828 N N . LEU A 1 107 ? 10.334 -9.343 -0.494 1.00 79.94 107 LEU A N 1
ATOM 829 C CA . LEU A 1 107 ? 10.925 -9.689 -1.790 1.00 79.94 107 LEU A CA 1
ATOM 830 C C . LEU A 1 107 ? 12.349 -9.136 -1.996 1.00 79.94 107 LEU A C 1
ATOM 832 O O . LEU A 1 107 ? 12.944 -9.414 -3.042 1.00 79.94 107 LEU A O 1
ATOM 836 N N . LEU A 1 108 ? 12.881 -8.360 -1.042 1.00 72.38 108 LEU A N 1
ATOM 837 C CA . LEU A 1 108 ? 14.260 -7.840 -1.033 1.00 72.38 108 LEU A CA 1
ATOM 838 C C . LEU A 1 108 ? 15.251 -8.851 -0.443 1.00 72.38 108 LEU A C 1
ATOM 840 O O . LEU A 1 108 ? 16.375 -8.926 -0.993 1.00 72.38 108 LEU A O 1
#